Protein AF-A0A0F9DJX0-F1 (afdb_monomer_lite)

Structure (mmCIF, N/CA/C/O backbone):
data_AF-A0A0F9DJX0-F1
#
_entry.id   AF-A0A0F9DJX0-F1
#
loop_
_atom_site.group_PDB
_atom_site.id
_atom_site.type_symbol
_atom_site.label_atom_id
_atom_site.label_alt_id
_atom_site.label_comp_id
_atom_site.label_asym_id
_atom_site.label_entity_id
_atom_site.label_seq_id
_atom_site.pdbx_PDB_ins_code
_atom_site.Cartn_x
_atom_site.Cartn_y
_atom_site.Cartn_z
_atom_site.occupancy
_atom_site.B_iso_or_equiv
_atom_site.auth_seq_id
_atom_site.auth_comp_id
_atom_site.auth_asym_id
_atom_site.auth_atom_id
_atom_site.pdbx_PDB_model_num
ATOM 1 N N . MET A 1 1 ? -10.801 -17.148 6.271 1.00 60.88 1 MET A N 1
ATOM 2 C CA . MET A 1 1 ? -9.865 -16.050 5.947 1.00 60.88 1 MET A CA 1
ATOM 3 C C . MET A 1 1 ? -10.658 -14.764 6.097 1.00 60.88 1 MET A C 1
ATOM 5 O O . MET A 1 1 ? -11.791 -14.765 5.628 1.00 60.88 1 MET A O 1
ATOM 9 N N . LYS A 1 2 ? -10.155 -13.748 6.813 1.00 83.31 2 LYS A N 1
ATOM 10 C CA . LYS A 1 2 ? -10.867 -12.460 6.897 1.00 83.31 2 LYS A CA 1
ATOM 11 C C . LYS A 1 2 ? -10.971 -11.860 5.495 1.00 83.31 2 LYS A C 1
ATOM 13 O O . LYS A 1 2 ? -10.065 -12.055 4.686 1.00 83.31 2 LYS A O 1
ATOM 18 N N . GLU A 1 3 ? -12.080 -11.190 5.212 1.00 95.19 3 GLU A N 1
ATOM 19 C CA . GLU A 1 3 ? -12.279 -10.489 3.942 1.00 95.19 3 GLU A CA 1
ATOM 20 C C . GLU A 1 3 ? -11.174 -9.439 3.746 1.00 95.19 3 GLU A C 1
ATOM 22 O O . GLU A 1 3 ? -10.797 -8.754 4.701 1.00 95.19 3 GLU A O 1
ATOM 27 N N . ILE A 1 4 ? -10.648 -9.331 2.523 1.00 96.38 4 ILE A N 1
ATOM 28 C CA . ILE A 1 4 ? -9.621 -8.353 2.145 1.00 96.38 4 ILE A CA 1
ATOM 29 C C . ILE A 1 4 ? -10.261 -7.334 1.208 1.00 96.38 4 ILE A C 1
ATOM 31 O O . ILE A 1 4 ? -10.843 -7.712 0.191 1.00 96.38 4 ILE A O 1
ATOM 35 N N . ILE A 1 5 ? -10.133 -6.054 1.548 1.00 97.06 5 ILE A N 1
ATOM 36 C CA . ILE A 1 5 ? -10.697 -4.942 0.783 1.00 97.06 5 ILE A CA 1
ATOM 37 C C . ILE A 1 5 ? -9.583 -3.941 0.473 1.00 97.06 5 ILE A C 1
ATOM 39 O O . ILE A 1 5 ? -8.893 -3.461 1.373 1.00 97.06 5 ILE A O 1
ATOM 43 N N . PHE A 1 6 ? -9.408 -3.597 -0.800 1.00 95.94 6 PHE A N 1
ATOM 44 C CA . PHE A 1 6 ? -8.461 -2.567 -1.218 1.00 95.94 6 PHE A CA 1
ATOM 45 C C . PHE A 1 6 ? -9.114 -1.184 -1.160 1.00 95.94 6 PHE A C 1
ATOM 47 O O . PHE A 1 6 ? -10.033 -0.875 -1.922 1.00 95.94 6 PHE A O 1
ATOM 54 N N . ALA A 1 7 ? -8.624 -0.340 -0.260 1.00 94.31 7 ALA A N 1
ATOM 55 C CA . ALA A 1 7 ? -9.059 1.038 -0.127 1.00 94.31 7 ALA A CA 1
ATOM 56 C C . ALA A 1 7 ? -8.208 1.956 -1.014 1.00 94.31 7 ALA A C 1
ATOM 58 O O . ALA A 1 7 ? -6.977 1.895 -0.992 1.00 94.31 7 ALA A O 1
ATOM 59 N N . HIS A 1 8 ? -8.859 2.823 -1.784 1.00 91.88 8 HIS A N 1
ATOM 60 C CA . HIS A 1 8 ? -8.187 3.808 -2.631 1.00 91.88 8 HIS A CA 1
ATOM 61 C C . HIS A 1 8 ? -8.727 5.214 -2.375 1.00 91.88 8 HIS A C 1
ATOM 63 O O . HIS A 1 8 ? -9.879 5.403 -1.981 1.00 91.88 8 HIS A O 1
ATOM 69 N N . THR A 1 9 ? -7.873 6.211 -2.577 1.00 89.00 9 THR A N 1
ATOM 70 C CA . THR A 1 9 ? -8.216 7.620 -2.368 1.00 89.00 9 THR A CA 1
ATOM 71 C C . THR A 1 9 ? -9.331 8.061 -3.314 1.00 89.00 9 THR A C 1
ATOM 73 O O . THR A 1 9 ? -9.514 7.488 -4.393 1.00 89.00 9 THR A O 1
ATOM 76 N N . THR A 1 10 ? -10.077 9.097 -2.939 1.00 85.69 10 THR A N 1
ATOM 77 C CA . THR A 1 10 ? -11.059 9.723 -3.841 1.00 85.69 10 THR A CA 1
ATOM 78 C C . THR A 1 10 ? -10.373 10.441 -4.990 1.00 85.69 10 THR A C 1
ATOM 80 O O . THR A 1 10 ? -10.873 10.425 -6.111 1.00 85.69 10 THR A O 1
ATOM 83 N N . TYR A 1 11 ? -9.211 11.039 -4.723 1.00 83.94 11 TYR A N 1
ATOM 84 C CA . TYR A 1 11 ? -8.401 11.641 -5.768 1.00 83.94 11 TYR A CA 1
ATOM 85 C C . TYR A 1 11 ? -7.923 10.578 -6.765 1.00 83.94 11 TYR A C 1
ATOM 87 O O . TYR A 1 11 ? -7.215 9.634 -6.393 1.00 83.94 11 TYR A O 1
ATOM 95 N N . ASP A 1 12 ? -8.303 10.748 -8.030 1.00 75.75 12 ASP A N 1
ATOM 96 C CA . ASP A 1 12 ? -7.864 9.888 -9.120 1.00 75.75 12 ASP A CA 1
ATOM 97 C C . ASP A 1 12 ? -6.424 10.251 -9.488 1.00 75.75 12 ASP A C 1
ATOM 99 O O . ASP A 1 12 ? -6.145 11.150 -10.275 1.00 75.75 12 ASP A O 1
ATOM 103 N N . TYR A 1 13 ? -5.490 9.551 -8.850 1.00 74.19 13 TYR A N 1
ATOM 104 C CA . TYR A 1 13 ? -4.081 9.628 -9.198 1.00 74.19 13 TYR A CA 1
ATOM 105 C C . TYR A 1 13 ? -3.780 8.599 -10.294 1.00 74.19 13 TYR A C 1
ATOM 107 O O . TYR A 1 13 ? -3.850 7.388 -10.047 1.00 74.19 13 TYR A O 1
ATOM 115 N N . ASP A 1 14 ? -3.492 9.084 -11.504 1.00 76.19 14 ASP A N 1
ATOM 116 C CA . ASP A 1 14 ? -3.279 8.270 -12.711 1.00 76.19 14 ASP A CA 1
ATOM 117 C C . ASP A 1 14 ? -2.241 7.147 -12.552 1.00 76.19 14 ASP A C 1
ATOM 119 O O . ASP A 1 14 ? -2.535 6.035 -13.000 1.00 76.19 14 ASP A O 1
ATOM 123 N N . PRO A 1 15 ? -1.097 7.336 -11.854 1.00 76.38 15 PRO A N 1
ATOM 124 C CA . PRO A 1 15 ? -0.111 6.267 -11.669 1.00 76.38 15 PRO A CA 1
ATOM 125 C C . PRO A 1 15 ? -0.642 5.009 -10.959 1.00 76.38 15 PRO A C 1
ATOM 127 O O . PRO A 1 15 ? -0.038 3.947 -11.062 1.00 76.38 15 PRO A O 1
ATOM 130 N N . TYR A 1 16 ? -1.779 5.102 -10.259 1.00 85.25 16 TYR A N 1
ATOM 131 C CA . TYR A 1 16 ? -2.410 3.976 -9.556 1.00 85.25 16 TYR A CA 1
ATOM 132 C C . TYR A 1 16 ? -3.562 3.337 -10.331 1.00 85.25 16 TYR A C 1
ATOM 134 O O . TYR A 1 16 ? -4.160 2.377 -9.844 1.00 85.25 16 TYR A O 1
ATOM 142 N N . SER A 1 17 ? -3.909 3.851 -11.512 1.00 86.38 17 SER A N 1
ATOM 143 C CA . SER A 1 17 ? -4.990 3.295 -12.334 1.00 86.38 17 SER A CA 1
ATOM 144 C C . SER A 1 17 ? -4.725 1.832 -12.711 1.00 86.38 17 SER A C 1
ATOM 146 O O . SER A 1 17 ? -5.593 0.984 -12.493 1.00 86.38 17 SER A O 1
ATOM 148 N N . ASP A 1 18 ? -3.502 1.517 -13.143 1.00 85.12 18 ASP A N 1
ATOM 149 C CA . ASP A 1 18 ? -3.071 0.150 -13.452 1.00 85.12 18 ASP A CA 1
ATOM 150 C C . ASP A 1 18 ? -3.133 -0.760 -12.223 1.00 85.12 18 ASP A C 1
ATOM 152 O O . ASP A 1 18 ? -3.626 -1.884 -12.296 1.00 85.12 18 ASP A O 1
ATOM 156 N N . PHE A 1 19 ? -2.707 -0.261 -11.060 1.00 88.44 19 PHE A N 1
ATOM 157 C CA . PHE A 1 19 ? -2.804 -1.012 -9.811 1.00 88.44 19 PHE A CA 1
ATOM 158 C C . PHE A 1 19 ? -4.262 -1.317 -9.438 1.00 88.44 19 PHE A C 1
ATOM 160 O O . PHE A 1 19 ? -4.590 -2.460 -9.120 1.00 88.44 19 PHE A O 1
ATOM 167 N N . ARG A 1 20 ? -5.162 -0.330 -9.534 1.00 89.00 20 ARG A N 1
ATOM 168 C CA . ARG A 1 20 ? -6.602 -0.537 -9.294 1.00 89.00 20 ARG A CA 1
ATOM 169 C C . ARG A 1 20 ? -7.178 -1.574 -10.256 1.00 89.00 20 ARG A C 1
ATOM 171 O O . ARG A 1 20 ? -7.932 -2.448 -9.830 1.00 89.00 20 ARG A O 1
ATOM 178 N N . ARG A 1 21 ? -6.778 -1.526 -11.530 1.00 87.75 21 ARG A N 1
ATOM 179 C CA . ARG A 1 21 ? -7.198 -2.516 -12.525 1.00 87.75 21 ARG A CA 1
ATOM 180 C C . ARG A 1 21 ? -6.679 -3.915 -12.192 1.00 87.75 21 ARG A C 1
ATOM 182 O O . ARG A 1 21 ? -7.422 -4.878 -12.350 1.00 87.75 21 ARG A O 1
ATOM 189 N N . LEU A 1 22 ? -5.446 -4.045 -11.702 1.00 88.19 22 LEU A N 1
ATOM 190 C CA . LEU A 1 22 ? -4.898 -5.329 -11.248 1.00 88.19 22 LEU A CA 1
ATOM 191 C C . LEU A 1 22 ? -5.684 -5.906 -10.066 1.00 88.19 22 LEU A C 1
ATOM 193 O O . LEU A 1 22 ? -5.985 -7.096 -10.073 1.00 88.19 22 LEU A O 1
ATOM 197 N N . VAL A 1 23 ? -6.050 -5.077 -9.084 1.00 91.06 23 VAL A N 1
ATOM 198 C CA . VAL A 1 23 ? -6.884 -5.481 -7.937 1.00 91.06 23 VAL A CA 1
ATOM 199 C C . VAL A 1 23 ? -8.239 -6.020 -8.405 1.00 91.06 23 VAL A C 1
ATOM 201 O O . VAL A 1 23 ? -8.658 -7.092 -7.967 1.00 91.06 23 VAL A O 1
ATOM 204 N N . GLU A 1 24 ? -8.894 -5.311 -9.326 1.00 90.69 24 GLU A N 1
ATOM 205 C CA . GLU A 1 24 ? -10.175 -5.725 -9.907 1.00 90.69 24 GLU A CA 1
ATOM 206 C C . GLU A 1 24 ? -10.044 -7.046 -10.680 1.00 90.69 24 GLU A C 1
ATOM 208 O O . GLU A 1 24 ? -10.812 -7.979 -10.454 1.00 90.69 24 GLU A O 1
ATOM 213 N N . LEU A 1 25 ? -9.040 -7.156 -11.556 1.00 88.31 25 LEU A N 1
ATOM 214 C CA . LEU A 1 25 ? -8.778 -8.369 -12.336 1.00 88.31 25 LEU A CA 1
ATOM 215 C C . LEU A 1 25 ? -8.442 -9.574 -11.448 1.00 88.31 25 LEU A C 1
ATOM 217 O O . LEU A 1 25 ? -8.777 -10.703 -11.797 1.00 88.31 25 LEU A O 1
ATOM 221 N N . ALA A 1 26 ? -7.800 -9.342 -10.303 1.00 89.31 26 ALA A N 1
ATOM 222 C CA . ALA A 1 26 ? -7.514 -10.367 -9.305 1.00 89.31 26 ALA A CA 1
ATOM 223 C C . ALA A 1 26 ? -8.758 -10.799 -8.502 1.00 89.31 26 ALA A C 1
ATOM 225 O O . ALA A 1 26 ? -8.675 -11.750 -7.724 1.00 89.31 26 ALA A O 1
ATOM 226 N N . GLY A 1 27 ? -9.903 -10.130 -8.682 1.00 91.06 27 GLY A N 1
ATOM 227 C CA . GLY A 1 27 ? -11.165 -10.457 -8.020 1.00 91.06 27 GLY A CA 1
ATOM 228 C C . GLY A 1 27 ? -11.261 -9.972 -6.573 1.00 91.06 27 GLY A C 1
ATOM 229 O O . GLY A 1 27 ? -12.080 -10.493 -5.815 1.00 91.06 27 GLY A O 1
ATOM 230 N N . PHE A 1 28 ? -10.434 -9.007 -6.163 1.00 94.00 28 PHE A N 1
ATOM 231 C CA . PHE A 1 28 ? -10.526 -8.424 -4.826 1.00 94.00 28 PHE A CA 1
ATOM 232 C C . PHE A 1 28 ? -11.597 -7.335 -4.753 1.00 94.00 28 PHE A 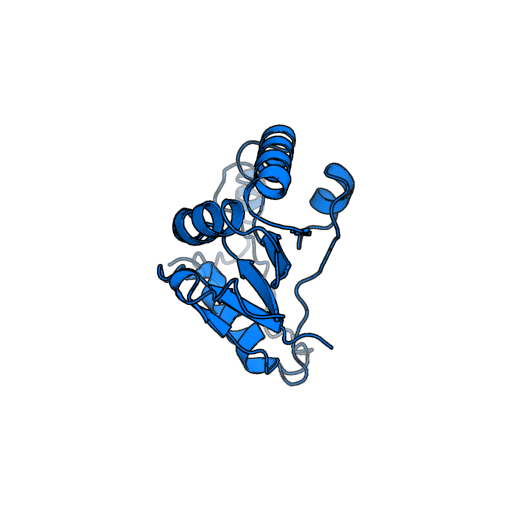C 1
ATOM 234 O O . PHE A 1 28 ? -11.776 -6.539 -5.676 1.00 94.00 28 PHE A O 1
ATOM 241 N N . ASN A 1 29 ? -12.259 -7.251 -3.598 1.00 95.94 29 ASN A N 1
ATOM 242 C CA . ASN A 1 29 ? -13.146 -6.137 -3.286 1.00 95.94 29 ASN A CA 1
ATOM 243 C C . ASN A 1 29 ? -12.339 -4.841 -3.149 1.00 95.94 29 ASN A C 1
ATOM 245 O O . ASN A 1 29 ? -11.204 -4.842 -2.662 1.00 95.94 29 ASN A O 1
ATOM 249 N N . SER A 1 30 ? -12.950 -3.721 -3.528 1.00 95.81 30 SER A N 1
ATOM 250 C CA . SER A 1 30 ? -12.381 -2.394 -3.314 1.00 95.81 30 SER A CA 1
ATOM 251 C C . SER A 1 30 ? -13.428 -1.412 -2.799 1.00 95.81 30 SER A C 1
ATOM 253 O O . SER A 1 30 ? -14.624 -1.578 -3.034 1.00 95.81 30 SER A O 1
ATOM 255 N N . CYS A 1 31 ? -12.974 -0.402 -2.064 1.00 94.88 31 CYS A N 1
ATOM 256 C CA . CYS A 1 31 ? -13.796 0.706 -1.584 1.00 94.88 31 CYS A CA 1
ATOM 257 C C . CYS A 1 31 ? -12.994 2.009 -1.637 1.00 94.88 31 CYS A C 1
ATOM 259 O O . CYS A 1 31 ? -11.769 1.984 -1.808 1.00 94.88 31 CYS A O 1
ATOM 261 N N . ARG A 1 32 ? -13.654 3.158 -1.471 1.00 92.75 32 ARG A N 1
ATOM 262 C CA . ARG A 1 32 ? -12.918 4.402 -1.237 1.00 92.75 32 ARG A CA 1
ATOM 263 C C . ARG A 1 32 ? -12.438 4.453 0.215 1.00 92.75 32 ARG A C 1
ATOM 265 O O . ARG A 1 32 ? -13.015 3.807 1.090 1.00 92.75 32 ARG A O 1
ATOM 272 N N . VAL A 1 33 ? -11.384 5.219 0.487 1.00 91.12 33 VAL A N 1
ATOM 273 C CA . VAL A 1 33 ? -10.844 5.402 1.848 1.00 91.12 33 VAL A CA 1
ATOM 274 C C . VAL A 1 33 ? -11.914 5.912 2.821 1.00 91.12 33 VAL A C 1
ATOM 276 O O . VAL A 1 33 ? -11.976 5.433 3.951 1.00 91.12 33 VAL A O 1
ATOM 279 N N . GLN A 1 34 ? -12.800 6.805 2.370 1.00 89.25 34 GLN A N 1
ATOM 280 C CA . GLN A 1 34 ? -13.900 7.312 3.191 1.00 89.25 34 GLN A CA 1
ATOM 281 C C . GLN A 1 34 ? -14.980 6.275 3.533 1.00 89.25 34 GLN A C 1
ATOM 283 O O . GLN A 1 34 ? -15.782 6.494 4.437 1.00 89.25 34 GLN A O 1
ATOM 288 N N . ASP A 1 35 ? -14.999 5.148 2.822 1.00 92.12 35 ASP A N 1
ATOM 289 C CA . ASP A 1 35 ? -15.972 4.074 3.021 1.00 92.12 35 ASP A CA 1
ATOM 290 C C . ASP A 1 35 ? -15.414 2.960 3.922 1.00 92.12 35 ASP A C 1
ATOM 292 O O . ASP A 1 35 ? -16.060 1.928 4.117 1.00 92.12 35 ASP A O 1
ATOM 296 N N . ILE A 1 36 ? -14.204 3.139 4.473 1.00 91.06 36 ILE A N 1
ATOM 297 C CA . ILE A 1 36 ? -13.622 2.202 5.434 1.00 91.06 36 ILE A CA 1
ATOM 298 C C . ILE A 1 36 ? -14.502 2.166 6.685 1.00 91.06 36 ILE A C 1
ATOM 300 O O . ILE A 1 36 ? -14.534 3.101 7.492 1.00 91.06 36 ILE A O 1
ATOM 304 N N . ASP A 1 37 ? -15.154 1.025 6.881 1.00 91.06 37 ASP A N 1
ATOM 305 C CA . ASP A 1 37 ? -15.878 0.703 8.100 1.00 91.06 37 ASP A CA 1
ATOM 306 C C . ASP A 1 37 ? -14.951 -0.045 9.061 1.00 91.06 37 ASP A C 1
ATOM 308 O O . ASP A 1 37 ? -14.685 -1.245 8.917 1.00 91.06 37 ASP A O 1
ATOM 312 N N . ILE A 1 38 ? -14.458 0.691 10.056 1.00 88.94 38 ILE A N 1
ATOM 313 C CA . ILE A 1 38 ? -13.522 0.186 11.062 1.00 88.94 38 ILE A CA 1
ATOM 314 C C . ILE A 1 38 ? -14.165 -0.756 12.091 1.00 88.94 38 ILE A C 1
ATOM 316 O O . ILE A 1 38 ? -13.446 -1.366 12.889 1.00 88.94 38 ILE A O 1
ATOM 320 N N . THR A 1 39 ? -15.497 -0.869 12.091 1.00 88.56 39 THR A N 1
ATOM 321 C CA . THR A 1 39 ? -16.253 -1.723 13.017 1.00 88.56 39 THR A CA 1
ATOM 322 C C . THR A 1 39 ? -16.404 -3.158 12.508 1.00 88.56 39 THR A C 1
ATOM 324 O O . THR A 1 39 ? -16.772 -4.049 13.276 1.00 88.56 39 THR A O 1
ATOM 327 N N . ARG A 1 40 ? -16.083 -3.404 11.233 1.00 92.19 40 ARG A N 1
ATOM 328 C CA . ARG A 1 40 ? -16.113 -4.733 10.611 1.00 92.19 40 ARG A CA 1
ATOM 329 C C . ARG A 1 40 ? -14.839 -5.523 10.891 1.00 92.19 40 ARG A C 1
ATOM 331 O O . ARG A 1 40 ? -13.749 -4.964 10.970 1.00 92.19 40 ARG A O 1
ATOM 338 N N . ASP A 1 41 ? -14.979 -6.845 10.967 1.00 93.88 41 ASP A N 1
ATOM 339 C CA . ASP A 1 41 ? -13.850 -7.771 11.093 1.00 93.88 41 ASP A CA 1
ATOM 340 C C . ASP A 1 41 ? -13.229 -8.108 9.724 1.00 93.88 41 ASP A C 1
ATOM 342 O O . ASP A 1 41 ? -13.385 -9.208 9.191 1.00 93.88 41 ASP A O 1
ATOM 346 N N . VAL A 1 42 ? -12.574 -7.118 9.114 1.00 95.69 42 VAL A N 1
ATOM 347 C CA . VAL A 1 42 ? -11.983 -7.207 7.766 1.00 95.69 42 VAL A CA 1
ATOM 348 C C . VAL A 1 42 ? -10.570 -6.621 7.735 1.00 95.69 42 VAL A C 1
ATOM 350 O O . VAL A 1 42 ? -10.173 -5.881 8.639 1.00 95.69 42 VAL A O 1
ATOM 353 N N . THR A 1 43 ? -9.809 -6.937 6.687 1.00 96.38 43 THR A N 1
ATOM 354 C CA . THR A 1 43 ? -8.494 -6.342 6.424 1.00 96.38 43 THR A CA 1
ATOM 355 C C . THR A 1 43 ? -8.595 -5.347 5.276 1.00 96.38 43 THR A C 1
ATOM 357 O O . THR A 1 43 ? -8.898 -5.727 4.146 1.00 96.38 43 THR A O 1
ATOM 360 N N . TYR A 1 44 ? -8.280 -4.087 5.550 1.00 95.81 44 TYR A N 1
ATOM 361 C CA . TYR A 1 44 ? -8.142 -3.055 4.532 1.00 95.81 44 TYR A CA 1
ATOM 362 C C . TYR A 1 44 ? -6.679 -2.909 4.117 1.00 95.81 44 TYR A C 1
ATOM 364 O O . TYR A 1 44 ? -5.801 -2.777 4.970 1.00 95.81 44 TYR A O 1
ATOM 372 N N . ILE A 1 45 ? -6.417 -2.887 2.812 1.00 95.88 45 ILE A N 1
ATOM 373 C CA . ILE A 1 45 ? -5.107 -2.546 2.243 1.00 95.88 45 ILE A CA 1
ATOM 374 C C . ILE A 1 45 ? -5.254 -1.213 1.519 1.00 95.88 45 ILE A C 1
ATOM 376 O O . ILE A 1 45 ? -6.074 -1.105 0.613 1.00 95.88 45 ILE A O 1
ATOM 380 N N . THR A 1 46 ? -4.479 -0.199 1.902 1.00 93.50 46 THR A N 1
ATOM 381 C CA . THR A 1 46 ? -4.569 1.147 1.316 1.00 93.50 46 THR A CA 1
ATOM 382 C C . THR A 1 46 ? -3.292 1.544 0.590 1.00 93.50 46 THR A C 1
ATOM 384 O O . THR A 1 46 ? -2.187 1.333 1.100 1.00 93.50 46 THR A O 1
ATOM 387 N N . THR A 1 47 ? -3.452 2.148 -0.593 1.00 91.62 47 THR A N 1
ATOM 388 C CA . THR A 1 47 ? -2.373 2.786 -1.360 1.00 91.62 47 THR A CA 1
ATOM 389 C C . THR A 1 47 ? -2.934 3.701 -2.474 1.00 91.62 47 THR A C 1
ATOM 391 O O . THR A 1 47 ? -3.913 3.322 -3.121 1.00 91.62 47 THR A O 1
ATOM 394 N N . PRO A 1 48 ? -2.372 4.903 -2.712 1.00 87.50 48 PRO A N 1
ATOM 395 C CA . PRO A 1 48 ? -1.403 5.583 -1.856 1.00 87.50 48 PRO A CA 1
ATOM 396 C C . PRO A 1 48 ? -2.052 5.974 -0.522 1.00 87.50 48 PRO A C 1
ATOM 398 O O . PRO A 1 48 ? -3.261 5.835 -0.334 1.00 87.50 48 PRO A O 1
ATOM 401 N N . MET A 1 49 ? -1.256 6.473 0.421 1.00 80.69 49 MET A N 1
ATOM 402 C CA . MET A 1 49 ? -1.812 7.089 1.621 1.00 80.69 49 MET A CA 1
ATOM 403 C C . MET A 1 49 ? -1.784 8.609 1.508 1.00 80.69 49 MET A C 1
ATOM 405 O O . MET A 1 49 ? -0.753 9.197 1.187 1.00 80.69 49 MET A O 1
ATOM 409 N N . ASN A 1 50 ? -2.919 9.242 1.791 1.00 78.75 50 ASN A N 1
ATOM 410 C CA . ASN A 1 50 ? -3.067 10.691 1.826 1.00 78.75 50 ASN A CA 1
ATOM 411 C C . ASN A 1 50 ? -3.805 11.131 3.109 1.00 78.75 50 ASN A C 1
ATOM 413 O O . ASN A 1 50 ? -4.056 10.333 4.014 1.00 78.75 50 ASN A O 1
ATOM 417 N N . GLY A 1 51 ? -4.144 12.419 3.198 1.00 78.19 51 GLY A N 1
ATOM 418 C CA . GLY A 1 51 ? -4.846 12.980 4.356 1.00 78.19 51 GLY A CA 1
ATOM 419 C C . GLY A 1 51 ? -6.279 12.467 4.566 1.00 78.19 51 GLY A C 1
ATOM 420 O O . GLY A 1 51 ? -6.800 12.639 5.666 1.00 78.19 51 GLY A O 1
ATOM 421 N N . GLU A 1 52 ? -6.905 11.822 3.573 1.00 82.56 52 GLU A N 1
ATOM 422 C CA . GLU A 1 52 ? -8.295 11.329 3.655 1.00 82.56 52 GLU A CA 1
ATOM 423 C C . GLU A 1 52 ? -8.454 10.213 4.687 1.00 82.56 52 GLU A C 1
ATOM 425 O O . GLU A 1 52 ? -9.528 10.037 5.252 1.00 82.56 52 GLU A O 1
ATOM 430 N N . LEU A 1 53 ? -7.378 9.482 4.983 1.00 77.50 53 LEU A N 1
ATOM 431 C CA . LEU A 1 53 ? -7.417 8.398 5.959 1.00 77.50 53 LEU A CA 1
ATOM 432 C C . LEU A 1 53 ? -7.495 8.929 7.405 1.00 77.50 53 LEU A C 1
ATOM 434 O O . LEU A 1 53 ? -7.948 8.228 8.306 1.00 77.50 53 LEU A O 1
ATOM 438 N N . ARG A 1 54 ? -7.088 10.181 7.651 1.00 79.50 54 ARG A N 1
ATOM 439 C CA . ARG A 1 54 ? -6.924 10.736 9.004 1.00 79.50 54 ARG A CA 1
ATOM 440 C C . ARG A 1 54 ? -8.207 10.712 9.859 1.00 79.50 54 ARG A C 1
ATOM 442 O O . ARG A 1 54 ? -8.111 10.242 10.992 1.00 79.50 54 ARG A O 1
ATOM 449 N N . PRO A 1 55 ? -9.399 11.112 9.364 1.00 77.69 55 PRO A N 1
ATOM 450 C CA . PRO A 1 55 ? -10.627 11.094 10.166 1.00 77.69 55 PRO A CA 1
ATOM 451 C C . PRO A 1 55 ? -11.045 9.690 10.630 1.00 77.69 55 PRO A C 1
ATOM 453 O O . PRO A 1 55 ? -11.435 9.516 11.785 1.00 77.69 55 PRO A O 1
ATOM 456 N N . HIS A 1 56 ? -10.909 8.672 9.768 1.00 73.06 56 HIS A N 1
ATOM 457 C CA . HIS A 1 56 ? -11.221 7.274 10.114 1.00 73.06 56 HIS A CA 1
ATOM 458 C C . HIS A 1 56 ? -10.345 6.776 11.258 1.00 73.06 56 HIS A C 1
ATOM 460 O O . HIS A 1 56 ? -10.781 6.015 12.121 1.00 73.06 56 HIS A O 1
ATOM 466 N N . LEU A 1 57 ? -9.098 7.228 11.276 1.00 72.75 57 LEU A N 1
ATOM 467 C CA . LEU A 1 57 ? -8.097 6.762 12.214 1.00 72.75 57 LEU A CA 1
ATOM 468 C C . LEU A 1 57 ? -8.149 7.500 13.550 1.00 72.75 57 LEU A C 1
ATOM 470 O O . LEU A 1 57 ? -7.975 6.870 14.593 1.00 72.75 57 LEU A O 1
ATOM 474 N N . ASP A 1 58 ? -8.485 8.791 13.541 1.00 79.88 58 ASP A N 1
ATOM 475 C CA . ASP A 1 58 ? -8.810 9.525 14.765 1.00 79.88 58 ASP A CA 1
ATOM 476 C C . ASP A 1 58 ? -10.052 8.917 15.443 1.00 79.88 58 ASP A C 1
ATOM 478 O O . ASP A 1 58 ? -10.049 8.705 16.657 1.00 79.88 58 ASP A O 1
ATOM 482 N N . HIS A 1 59 ? -11.069 8.514 14.667 1.00 78.19 59 HIS A N 1
ATOM 483 C CA . HIS A 1 59 ? -12.197 7.750 15.205 1.00 78.19 59 HIS A CA 1
ATOM 484 C C . HIS A 1 59 ? -11.755 6.380 15.744 1.00 78.19 59 HIS A C 1
ATOM 486 O O . HIS A 1 59 ? -12.133 6.001 16.854 1.00 78.19 59 HIS A O 1
ATOM 492 N N . ARG A 1 60 ? -10.888 5.660 15.023 1.00 76.62 60 ARG A N 1
ATOM 493 C CA . ARG A 1 60 ? -10.372 4.348 15.442 1.00 76.62 60 ARG A CA 1
ATOM 494 C C . ARG A 1 60 ? -9.640 4.384 16.783 1.00 76.62 60 ARG A C 1
ATOM 496 O O . ARG A 1 60 ? -9.794 3.446 17.560 1.00 76.62 60 ARG A O 1
ATOM 503 N N . LYS A 1 61 ? -8.899 5.455 17.090 1.00 75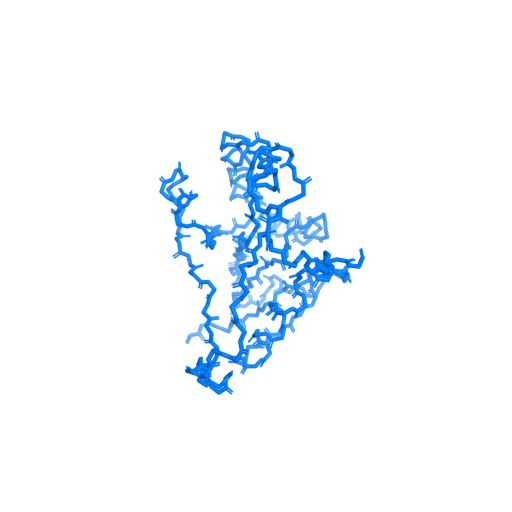.81 61 LYS A N 1
ATOM 504 C CA . LYS A 1 61 ? -8.246 5.654 18.402 1.00 75.81 61 LYS A CA 1
ATOM 505 C C . LYS A 1 61 ? -9.234 5.743 19.567 1.00 75.81 61 LYS A C 1
ATOM 507 O O . LYS A 1 61 ? -8.861 5.432 20.692 1.00 75.81 61 LYS A O 1
ATOM 512 N N . SER A 1 62 ? -10.469 6.175 19.308 1.00 78.56 62 SER A N 1
ATOM 513 C CA . SER A 1 62 ? -11.512 6.288 20.336 1.00 78.56 62 SER A CA 1
ATOM 514 C C . SER A 1 62 ? -12.215 4.963 20.651 1.00 78.56 62 SER A C 1
ATOM 516 O O . SER A 1 62 ? -12.937 4.876 21.643 1.00 78.56 62 SER A O 1
ATOM 518 N N . LEU A 1 63 ? -12.018 3.928 19.827 1.00 78.19 63 LEU A N 1
ATOM 519 C CA . LEU A 1 63 ? -12.657 2.632 20.022 1.00 78.19 63 LEU A CA 1
ATOM 520 C C . LEU A 1 63 ? -11.914 1.802 21.074 1.00 78.19 63 LEU A C 1
ATOM 522 O O . LEU A 1 63 ? -10.694 1.672 21.032 1.00 78.19 63 LEU A O 1
ATOM 526 N N . ALA A 1 64 ? -12.672 1.182 21.982 1.00 74.88 64 ALA A N 1
ATOM 527 C CA . ALA A 1 64 ? -12.127 0.277 22.997 1.00 74.88 64 ALA A CA 1
ATOM 528 C C . ALA A 1 64 ? -11.531 -1.009 22.392 1.00 74.88 64 ALA A C 1
ATOM 530 O O . ALA A 1 64 ? -10.608 -1.589 22.958 1.00 74.88 64 ALA A O 1
ATOM 531 N N . GLU A 1 65 ? -12.046 -1.444 21.239 1.00 82.06 65 GLU A N 1
ATOM 532 C CA . GLU A 1 65 ? -11.589 -2.636 20.530 1.00 82.06 65 GLU A CA 1
ATOM 533 C C . GLU A 1 65 ? -11.447 -2.348 19.032 1.00 82.06 65 GLU A C 1
ATOM 535 O O . GLU A 1 65 ? -12.344 -1.792 18.391 1.00 82.06 65 GLU A O 1
ATOM 540 N N . LYS A 1 66 ? -10.311 -2.757 18.461 1.00 82.50 66 LYS A N 1
ATOM 541 C CA . LYS A 1 66 ? -10.055 -2.696 17.021 1.00 82.50 66 LYS A CA 1
ATOM 542 C C . LYS A 1 66 ? -10.583 -3.970 16.365 1.00 82.50 66 LYS A C 1
ATOM 544 O O . LYS A 1 66 ? -10.049 -5.046 16.614 1.00 82.50 66 LYS A O 1
ATOM 549 N N . LYS A 1 67 ? -11.596 -3.842 15.506 1.00 87.94 67 LYS A N 1
ATOM 550 C CA . LYS A 1 67 ? -12.182 -4.990 14.792 1.00 87.94 67 LYS A CA 1
ATOM 551 C C . LYS A 1 67 ? -11.536 -5.249 13.432 1.00 87.94 67 LYS A C 1
ATOM 553 O O . LYS A 1 67 ? -11.328 -6.400 13.074 1.00 87.94 67 LYS A O 1
ATOM 558 N N . CYS A 1 68 ? -11.150 -4.201 12.711 1.00 92.06 68 CYS A N 1
ATOM 559 C CA . CYS A 1 68 ? -10.453 -4.328 11.430 1.00 92.06 68 CYS A CA 1
ATOM 560 C C . CYS A 1 68 ? -8.922 -4.305 11.573 1.00 92.06 68 CYS A C 1
ATOM 562 O O . CYS A 1 68 ? -8.394 -3.768 12.553 1.00 92.06 68 CYS A O 1
ATOM 564 N N . ASN A 1 69 ? -8.226 -4.819 10.553 1.00 93.56 69 ASN A N 1
ATOM 565 C CA . ASN A 1 69 ? -6.792 -4.611 10.317 1.00 93.56 69 ASN A CA 1
ATOM 566 C C . ASN A 1 69 ? -6.612 -3.608 9.169 1.00 93.56 69 ASN A C 1
ATOM 568 O O . ASN A 1 69 ? -7.299 -3.722 8.155 1.00 93.56 69 ASN A O 1
ATOM 572 N N . ILE A 1 70 ? -5.703 -2.646 9.297 1.00 93.38 70 ILE A N 1
ATOM 573 C CA . ILE A 1 70 ? -5.399 -1.672 8.242 1.00 93.38 70 ILE A CA 1
ATOM 574 C C . ILE A 1 70 ? -3.918 -1.763 7.899 1.00 93.38 70 ILE A C 1
ATOM 576 O O . ILE A 1 70 ? -3.055 -1.595 8.761 1.00 93.38 70 ILE A O 1
ATOM 580 N N . ILE A 1 71 ? -3.641 -1.992 6.621 1.00 96.00 71 ILE A N 1
ATOM 581 C CA . ILE A 1 71 ? -2.303 -2.176 6.073 1.00 96.00 71 ILE A CA 1
ATOM 582 C C . ILE A 1 71 ? -2.028 -1.056 5.079 1.00 96.00 71 ILE A C 1
ATOM 584 O O . ILE A 1 71 ? -2.757 -0.895 4.098 1.00 96.00 71 ILE A O 1
ATOM 588 N N . PHE A 1 72 ? -0.955 -0.302 5.298 1.00 94.94 72 PHE A N 1
ATOM 589 C CA . PHE A 1 72 ? -0.434 0.600 4.277 1.00 94.94 72 PHE A CA 1
ATOM 590 C C . PHE A 1 72 ? 0.568 -0.148 3.397 1.00 94.94 72 PHE A C 1
ATOM 592 O O . PHE A 1 72 ? 1.608 -0.593 3.881 1.00 94.94 72 PHE A O 1
ATOM 599 N N . TRP A 1 73 ? 0.277 -0.265 2.101 1.00 95.75 73 TRP A N 1
ATOM 600 C CA . TRP A 1 73 ? 1.204 -0.861 1.141 1.00 95.75 73 TRP A CA 1
ATOM 601 C C . TRP A 1 73 ? 1.871 0.232 0.307 1.00 95.75 73 TRP A C 1
ATOM 603 O O . TRP A 1 73 ? 1.293 0.773 -0.635 1.00 95.75 73 TRP A O 1
ATOM 613 N N . ASN A 1 74 ? 3.104 0.580 0.664 1.00 94.19 74 ASN A N 1
ATOM 614 C CA . ASN A 1 74 ? 3.867 1.594 -0.046 1.00 94.19 74 ASN A CA 1
ATOM 615 C C . ASN A 1 74 ? 4.370 1.048 -1.391 1.00 94.19 74 ASN A C 1
ATOM 617 O O . ASN A 1 74 ? 5.295 0.226 -1.428 1.00 94.19 74 ASN A O 1
ATOM 621 N N . LEU A 1 75 ? 3.773 1.544 -2.477 1.00 92.06 75 LEU A N 1
ATOM 622 C CA . LEU A 1 75 ? 4.179 1.241 -3.852 1.00 92.06 75 LEU A CA 1
ATOM 623 C C . LEU A 1 75 ? 5.175 2.268 -4.412 1.00 92.06 75 LEU A C 1
ATOM 625 O O . LEU A 1 75 ? 5.799 2.023 -5.440 1.00 92.06 75 LEU A O 1
ATOM 629 N N . GLU A 1 76 ? 5.343 3.404 -3.731 1.00 86.06 76 GLU A N 1
ATOM 630 C CA . GLU A 1 76 ? 6.183 4.502 -4.200 1.00 86.06 76 GLU A CA 1
ATOM 631 C C . GLU A 1 76 ? 7.646 4.359 -3.816 1.00 86.06 76 GLU A C 1
ATOM 633 O O . GLU A 1 76 ? 8.016 3.821 -2.766 1.00 86.06 76 GLU A O 1
ATOM 638 N N . ARG A 1 77 ? 8.487 5.013 -4.614 1.00 81.56 77 ARG A N 1
ATOM 639 C CA . ARG A 1 77 ? 9.824 5.369 -4.161 1.00 81.56 77 ARG A CA 1
ATOM 640 C C . ARG A 1 77 ? 9.731 6.454 -3.089 1.00 81.56 77 ARG A C 1
ATOM 642 O O . ARG A 1 77 ? 9.037 7.453 -3.246 1.00 81.56 77 ARG A O 1
ATOM 649 N N . ILE A 1 78 ? 10.518 6.301 -2.032 1.00 83.06 78 ILE A N 1
ATOM 650 C CA . ILE A 1 78 ? 10.552 7.273 -0.940 1.00 83.06 78 ILE A CA 1
ATOM 651 C C . ILE A 1 78 ? 11.124 8.626 -1.391 1.00 83.06 78 ILE A C 1
ATOM 653 O O . ILE A 1 78 ? 12.198 8.705 -1.998 1.00 83.06 78 ILE A O 1
ATOM 657 N N . GLY A 1 79 ? 10.413 9.704 -1.058 1.00 78.19 79 GLY A N 1
ATOM 658 C CA . GLY A 1 79 ? 10.946 11.066 -1.059 1.00 78.19 79 GLY A CA 1
ATOM 659 C C . GLY A 1 79 ? 11.675 11.365 0.256 1.00 78.19 79 GLY A C 1
ATOM 660 O O . GLY A 1 79 ? 11.409 10.730 1.270 1.00 78.19 79 GLY A O 1
ATOM 661 N N . GLY A 1 80 ? 12.618 12.310 0.258 1.00 81.38 80 GLY A N 1
ATOM 662 C CA . GLY A 1 80 ? 13.244 12.798 1.502 1.00 81.38 80 GLY A CA 1
ATOM 663 C C . GLY A 1 80 ? 14.279 11.873 2.164 1.00 81.38 80 GLY A C 1
ATOM 664 O O . GLY A 1 80 ? 14.888 12.261 3.157 1.00 81.38 80 GLY A O 1
ATOM 665 N N . GLY A 1 81 ? 14.540 10.691 1.600 1.00 89.56 81 GLY A N 1
ATOM 666 C CA . GLY A 1 81 ? 15.573 9.767 2.080 1.00 89.56 81 GLY A CA 1
ATOM 667 C C . GLY A 1 81 ? 15.090 8.775 3.143 1.00 89.56 81 GLY A C 1
ATOM 668 O O . GL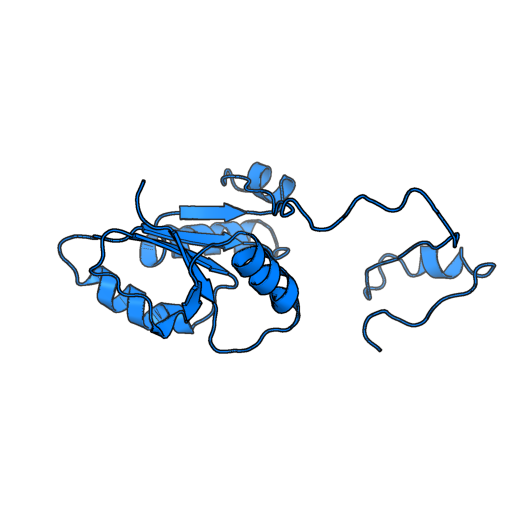Y A 1 81 ? 13.955 8.823 3.612 1.00 89.56 81 GLY A O 1
ATOM 669 N N . ILE A 1 82 ? 15.966 7.830 3.497 1.00 93.06 82 ILE A N 1
ATOM 670 C CA . ILE A 1 82 ? 15.593 6.638 4.273 1.00 93.06 82 ILE A CA 1
ATOM 671 C C . ILE A 1 82 ? 15.142 6.948 5.703 1.00 93.06 82 ILE A C 1
ATOM 673 O O . ILE A 1 82 ? 14.165 6.369 6.170 1.00 93.06 82 ILE A O 1
ATOM 677 N N . GLU A 1 83 ? 15.801 7.888 6.384 1.00 93.81 83 GLU A N 1
ATOM 678 C CA . GLU A 1 83 ? 15.456 8.228 7.770 1.00 93.81 83 GLU A CA 1
ATOM 679 C C . GLU A 1 83 ? 14.094 8.919 7.857 1.00 93.81 83 GLU A C 1
ATOM 681 O O . GLU A 1 83 ? 13.265 8.545 8.682 1.00 93.81 83 GLU A O 1
ATOM 686 N N . SER A 1 84 ? 13.802 9.838 6.929 1.00 92.44 84 SER A N 1
ATOM 687 C CA . SER A 1 84 ? 12.485 10.481 6.840 1.00 92.44 84 SER A CA 1
ATOM 688 C C . SER A 1 84 ? 11.369 9.457 6.615 1.00 92.44 84 SER A C 1
ATOM 690 O O . SER A 1 84 ? 10.296 9.541 7.222 1.00 92.44 84 SER A O 1
ATOM 692 N N . PHE A 1 85 ? 11.633 8.440 5.792 1.00 93.19 85 PHE A N 1
ATOM 693 C CA . PHE A 1 85 ? 10.681 7.359 5.584 1.00 93.19 85 PHE A CA 1
ATOM 694 C C . PHE A 1 85 ? 10.502 6.475 6.825 1.00 93.19 85 PHE A C 1
ATOM 696 O O . PHE A 1 85 ? 9.370 6.112 7.144 1.00 93.19 85 PHE A O 1
ATOM 703 N N . ARG A 1 86 ? 11.573 6.157 7.564 1.00 94.12 86 ARG A N 1
ATOM 704 C CA . ARG A 1 86 ? 11.471 5.411 8.832 1.00 94.12 86 ARG A CA 1
ATOM 705 C C . ARG A 1 86 ? 10.663 6.174 9.877 1.00 94.12 86 ARG A C 1
ATOM 707 O O . ARG A 1 86 ? 9.795 5.577 10.510 1.00 94.12 86 ARG A O 1
ATOM 714 N N . ASP A 1 87 ? 10.902 7.475 10.022 1.00 92.62 87 ASP A N 1
ATOM 715 C CA . ASP A 1 87 ? 10.127 8.331 10.925 1.00 92.62 87 ASP A CA 1
ATOM 716 C C . ASP A 1 87 ? 8.651 8.362 10.527 1.00 92.62 87 ASP A C 1
ATOM 718 O O . ASP A 1 87 ? 7.775 8.211 11.381 1.00 92.62 87 ASP A O 1
ATOM 722 N N . THR A 1 88 ? 8.374 8.466 9.224 1.00 90.25 88 THR A N 1
ATOM 723 C CA . THR A 1 88 ? 7.012 8.356 8.692 1.00 90.25 88 THR A CA 1
ATOM 724 C C . THR A 1 88 ? 6.407 7.007 9.077 1.00 90.25 88 THR A C 1
ATOM 726 O O . THR A 1 88 ? 5.366 6.970 9.722 1.00 90.25 88 THR A O 1
ATOM 729 N N . CYS A 1 89 ? 7.081 5.891 8.793 1.00 92.19 89 CYS A N 1
ATOM 730 C CA . CYS A 1 89 ? 6.601 4.554 9.143 1.00 92.19 89 CYS A CA 1
ATOM 731 C C . CYS A 1 89 ? 6.325 4.386 10.642 1.00 92.19 89 CYS A C 1
ATOM 733 O O . CYS A 1 89 ? 5.324 3.766 11.003 1.00 92.19 89 CYS A O 1
ATOM 735 N N . ARG A 1 90 ? 7.176 4.945 11.513 1.00 92.94 90 ARG A N 1
ATOM 736 C CA . ARG A 1 90 ? 6.965 4.944 12.967 1.00 92.94 90 ARG A CA 1
ATOM 737 C C . ARG A 1 90 ? 5.667 5.663 13.323 1.00 92.94 90 ARG A C 1
ATOM 739 O O . ARG A 1 90 ? 4.791 5.054 13.929 1.00 92.94 90 ARG A O 1
ATOM 746 N N . VAL A 1 91 ? 5.511 6.911 12.875 1.00 88.56 91 VAL A N 1
ATOM 747 C CA . VAL A 1 91 ? 4.301 7.711 13.131 1.00 88.56 91 VAL A CA 1
ATOM 748 C C . VAL A 1 91 ? 3.057 6.989 12.614 1.00 88.56 91 VAL A C 1
ATOM 750 O O . VAL A 1 91 ? 2.035 6.962 13.297 1.00 88.56 91 VAL A O 1
ATOM 753 N N . LEU A 1 92 ? 3.142 6.370 11.438 1.00 88.12 92 LEU A N 1
ATOM 754 C CA . LEU A 1 92 ? 2.042 5.621 10.843 1.00 88.12 92 LEU A CA 1
ATOM 755 C C . LEU A 1 92 ? 1.665 4.375 11.639 1.00 88.12 92 LEU A C 1
ATOM 757 O O . LEU A 1 92 ? 0.485 4.196 11.928 1.00 88.12 92 LEU A O 1
ATOM 761 N N . LYS A 1 93 ? 2.628 3.548 12.050 1.00 89.50 93 LYS A N 1
ATOM 762 C CA . LYS A 1 93 ? 2.342 2.364 12.876 1.00 89.50 93 LYS A CA 1
ATOM 763 C C . LYS A 1 93 ? 1.799 2.724 14.257 1.00 89.50 93 LYS A C 1
ATOM 765 O O . LYS A 1 93 ? 0.922 2.044 14.775 1.00 89.50 93 LYS A O 1
ATOM 770 N N . GLU A 1 94 ? 2.303 3.797 14.858 1.00 85.94 94 GLU A N 1
ATOM 771 C CA . GLU A 1 94 ? 1.860 4.236 16.186 1.00 85.94 94 GLU A CA 1
ATOM 772 C C . GLU A 1 94 ? 0.432 4.788 16.174 1.00 85.94 94 GLU A C 1
ATOM 774 O O . GLU A 1 94 ? -0.291 4.664 17.162 1.00 85.94 94 GLU A O 1
ATOM 779 N N . ASN A 1 95 ? 0.017 5.416 15.071 1.00 78.94 95 ASN A N 1
ATOM 780 C CA . ASN A 1 95 ? -1.196 6.229 15.063 1.00 78.94 95 ASN A CA 1
ATOM 781 C C . ASN A 1 95 ? -2.289 5.743 14.120 1.00 78.94 95 ASN A C 1
ATOM 783 O O . ASN A 1 95 ? -3.451 6.077 14.346 1.00 78.94 95 ASN A O 1
ATOM 787 N N . TYR A 1 96 ? -1.932 5.038 13.051 1.00 79.31 96 TYR A N 1
ATOM 788 C CA . TYR A 1 96 ? -2.753 5.037 11.849 1.00 79.31 96 TYR A CA 1
ATOM 789 C C . TYR A 1 96 ? -2.990 3.641 11.268 1.00 79.31 96 TYR A C 1
ATOM 791 O O . TYR A 1 96 ? -4.128 3.281 10.978 1.00 79.31 96 TYR A O 1
ATOM 799 N N . VAL A 1 97 ? -1.957 2.821 11.134 1.00 90.50 97 VAL A N 1
ATOM 800 C CA . VAL A 1 97 ? -2.058 1.500 10.501 1.00 90.50 97 VAL A CA 1
ATOM 801 C C . VAL A 1 97 ? -1.469 0.431 11.404 1.00 90.50 97 VAL A C 1
ATOM 803 O O . VAL A 1 97 ? -0.609 0.718 12.230 1.00 90.50 97 VAL A O 1
ATOM 806 N N . ASP A 1 98 ? -1.934 -0.801 11.261 1.00 92.94 98 ASP A N 1
ATOM 807 C CA . ASP A 1 98 ? -1.418 -1.930 12.037 1.00 92.94 98 ASP A CA 1
ATOM 808 C C . ASP A 1 98 ? -0.161 -2.505 11.375 1.00 92.94 98 ASP A C 1
ATOM 810 O O . ASP A 1 98 ? 0.777 -2.932 12.049 1.00 92.94 98 ASP A O 1
ATOM 814 N N . GLU A 1 99 ? -0.101 -2.439 10.042 1.00 96.00 99 GLU A N 1
ATOM 815 C CA . GLU A 1 99 ? 1.034 -2.906 9.259 1.00 96.00 99 GLU A CA 1
ATOM 816 C C . GLU A 1 99 ? 1.434 -1.918 8.166 1.00 96.00 99 GLU A C 1
ATOM 818 O O . GLU A 1 99 ? 0.629 -1.146 7.640 1.00 96.00 99 GLU A O 1
ATOM 823 N N . ILE A 1 100 ? 2.717 -1.977 7.811 1.00 96.12 100 ILE A N 1
ATOM 824 C CA . ILE A 1 100 ? 3.272 -1.272 6.659 1.00 96.12 100 ILE A CA 1
ATOM 825 C C . ILE A 1 100 ? 4.047 -2.284 5.841 1.00 96.12 100 ILE A C 1
ATOM 827 O O . ILE A 1 100 ? 4.981 -2.898 6.362 1.00 96.12 100 ILE A O 1
ATOM 831 N N . TRP A 1 101 ? 3.671 -2.429 4.580 1.00 97.50 101 TRP A N 1
ATOM 832 C CA . TRP A 1 101 ? 4.352 -3.251 3.590 1.00 97.50 101 TRP A CA 1
ATOM 833 C C . TRP A 1 101 ? 4.992 -2.360 2.533 1.00 97.50 101 TRP A C 1
ATOM 835 O O . TRP A 1 101 ? 4.548 -1.234 2.298 1.00 97.50 101 TRP A O 1
ATOM 845 N N . VAL A 1 102 ? 6.019 -2.872 1.864 1.00 96.31 102 VAL A N 1
ATOM 846 C CA . VAL A 1 102 ? 6.692 -2.167 0.769 1.00 96.31 102 VAL A CA 1
ATOM 847 C C . VAL A 1 102 ? 6.802 -3.064 -0.459 1.00 96.31 102 VAL A C 1
ATOM 849 O O . VAL A 1 102 ? 7.063 -4.261 -0.338 1.00 96.31 102 VAL A O 1
ATOM 852 N N . ALA A 1 103 ? 6.624 -2.481 -1.645 1.00 93.75 103 ALA A N 1
ATOM 853 C CA . ALA A 1 103 ? 6.845 -3.162 -2.925 1.00 93.75 103 ALA A CA 1
ATOM 854 C C . ALA A 1 103 ? 8.290 -3.038 -3.446 1.00 93.75 103 ALA A C 1
ATOM 856 O O . ALA A 1 103 ? 8.606 -3.557 -4.514 1.00 93.75 103 ALA A O 1
ATOM 857 N N . ASP A 1 104 ? 9.175 -2.379 -2.693 1.00 92.25 104 ASP A N 1
ATOM 858 C CA . ASP A 1 104 ? 10.601 -2.252 -2.991 1.00 92.25 104 ASP A CA 1
ATOM 859 C C . ASP A 1 104 ? 11.418 -3.110 -2.010 1.00 92.25 104 ASP A C 1
ATOM 861 O O . ASP A 1 104 ? 11.337 -2.946 -0.788 1.00 92.25 104 ASP A O 1
ATOM 865 N N . LYS A 1 105 ? 12.204 -4.049 -2.549 1.00 90.50 105 LYS A N 1
ATOM 866 C CA . LYS A 1 105 ? 13.005 -4.985 -1.750 1.00 90.50 105 LYS A CA 1
ATOM 867 C C . LYS A 1 105 ? 14.143 -4.289 -0.999 1.00 90.50 105 LYS A C 1
ATOM 869 O O . LYS A 1 105 ? 14.404 -4.623 0.152 1.00 90.50 105 LYS A O 1
ATOM 874 N N . TRP A 1 106 ? 14.798 -3.313 -1.621 1.00 91.38 106 TRP A N 1
ATOM 875 C CA . TRP A 1 106 ? 15.865 -2.555 -0.971 1.00 91.38 106 TRP A CA 1
ATOM 876 C C . TRP A 1 106 ? 15.308 -1.751 0.206 1.00 91.38 106 TRP A C 1
ATOM 878 O O . TRP A 1 106 ? 15.889 -1.730 1.289 1.00 91.38 106 TRP A O 1
ATOM 888 N N . LEU A 1 107 ? 14.130 -1.151 0.031 1.00 92.50 107 LEU A N 1
ATOM 889 C CA . LEU A 1 107 ? 13.450 -0.432 1.102 1.00 92.50 107 LEU A CA 1
ATOM 890 C C . LEU A 1 107 ? 13.049 -1.357 2.258 1.00 92.50 107 LEU A C 1
ATOM 892 O O . LEU A 1 107 ? 13.186 -0.981 3.422 1.00 92.50 107 LEU A O 1
ATOM 896 N N . SER A 1 108 ? 12.591 -2.572 1.944 1.00 94.88 108 SER A N 1
ATOM 897 C CA . SER A 1 108 ? 12.294 -3.609 2.940 1.00 94.88 108 SER A CA 1
ATOM 898 C C . SER A 1 108 ? 13.518 -3.918 3.799 1.00 94.88 108 SER A C 1
ATOM 900 O O . SER A 1 108 ? 13.426 -3.849 5.025 1.00 94.88 108 SER A O 1
ATOM 902 N N . GLU A 1 109 ? 14.667 -4.171 3.169 1.00 94.50 109 GLU A N 1
ATOM 903 C CA . GLU A 1 109 ? 15.931 -4.466 3.852 1.00 94.50 109 GLU A CA 1
ATOM 904 C C . GLU A 1 109 ? 16.394 -3.287 4.718 1.00 94.50 109 GLU A C 1
ATOM 906 O O . GLU A 1 109 ? 16.759 -3.465 5.880 1.00 94.50 109 GLU A O 1
ATOM 911 N N . MET A 1 110 ? 16.315 -2.064 4.190 1.00 92.75 110 MET A N 1
ATOM 912 C CA . MET A 1 110 ? 16.757 -0.863 4.899 1.00 92.75 110 MET A CA 1
ATOM 913 C C . MET A 1 110 ? 15.855 -0.488 6.081 1.00 92.75 110 MET A C 1
ATOM 915 O O . MET A 1 110 ? 16.332 0.110 7.047 1.00 92.75 110 MET A O 1
ATOM 919 N N . CYS A 1 111 ? 14.559 -0.792 6.034 1.00 93.62 111 CYS A N 1
ATOM 920 C CA . CYS A 1 111 ? 13.602 -0.413 7.079 1.00 93.62 111 CYS A CA 1
ATOM 921 C C . CYS A 1 111 ? 13.145 -1.578 7.963 1.00 93.62 111 CYS A C 1
ATOM 923 O O . CYS A 1 111 ? 12.408 -1.338 8.920 1.00 93.62 111 CYS A O 1
ATOM 925 N N . GLY A 1 112 ? 13.541 -2.815 7.655 1.00 95.12 112 GLY A N 1
ATOM 926 C CA . GLY A 1 112 ? 13.033 -4.011 8.332 1.00 95.12 112 GLY A CA 1
ATOM 927 C C . GLY A 1 112 ? 11.522 -4.196 8.150 1.00 95.12 112 GLY A C 1
ATOM 928 O O . GLY A 1 112 ? 10.836 -4.631 9.074 1.00 95.12 112 GLY A O 1
ATOM 929 N N . LEU A 1 113 ? 10.982 -3.803 6.993 1.00 96.69 113 LEU A N 1
ATOM 930 C CA . LEU A 1 113 ? 9.551 -3.899 6.680 1.00 96.69 113 LEU A CA 1
ATOM 931 C C . LEU A 1 113 ? 9.264 -5.131 5.812 1.00 96.69 113 LEU A C 1
ATOM 933 O O . LEU A 1 113 ? 10.120 -5.503 5.012 1.00 96.69 113 LEU A O 1
ATOM 937 N N . PRO A 1 114 ? 8.069 -5.742 5.895 1.00 97.44 114 PRO A N 1
ATOM 938 C CA . PRO A 1 114 ? 7.667 -6.802 4.977 1.00 97.44 114 PRO A CA 1
ATOM 939 C C . PRO A 1 114 ? 7.732 -6.362 3.508 1.00 97.44 114 PRO A C 1
ATOM 941 O O . PRO A 1 114 ? 7.121 -5.363 3.117 1.00 97.44 114 PRO A O 1
ATOM 944 N N . PHE A 1 115 ? 8.458 -7.132 2.695 1.00 96.25 115 PHE A N 1
ATOM 945 C CA . PHE A 1 115 ? 8.454 -7.001 1.242 1.00 96.25 115 PHE A CA 1
ATOM 946 C C . PHE A 1 115 ? 7.271 -7.772 0.658 1.00 96.25 115 PHE A C 1
ATOM 948 O O . PHE A 1 115 ? 7.203 -8.996 0.782 1.00 96.25 115 PHE A O 1
ATOM 955 N N . VAL A 1 116 ? 6.365 -7.057 -0.003 1.00 94.69 116 VAL A N 1
ATOM 956 C CA . VAL A 1 116 ? 5.225 -7.640 -0.715 1.00 94.69 116 VAL A CA 1
ATOM 957 C C . VAL A 1 116 ? 5.301 -7.168 -2.165 1.00 94.69 116 VAL A C 1
ATOM 959 O O . VAL A 1 116 ? 5.022 -5.996 -2.430 1.00 94.69 116 VAL A O 1
ATOM 962 N N . PRO A 1 117 ? 5.731 -8.030 -3.106 1.00 90.12 117 PRO A N 1
ATOM 963 C CA . PRO A 1 117 ? 5.846 -7.646 -4.505 1.00 90.12 117 PRO A CA 1
ATOM 964 C C . PRO A 1 117 ? 4.461 -7.441 -5.121 1.00 90.12 117 PRO A C 1
ATOM 966 O O . PRO A 1 117 ? 3.522 -8.183 -4.826 1.00 90.12 117 PRO A O 1
ATOM 969 N N . ILE A 1 118 ? 4.344 -6.468 -6.026 1.00 85.56 118 ILE A N 1
ATOM 970 C CA . ILE A 1 118 ? 3.168 -6.378 -6.894 1.00 85.56 118 ILE A CA 1
ATOM 971 C C . ILE A 1 118 ? 3.256 -7.539 -7.888 1.00 85.56 118 ILE A C 1
ATOM 973 O O . ILE A 1 118 ? 4.191 -7.621 -8.686 1.00 85.56 118 ILE A O 1
ATOM 977 N N . GLY A 1 119 ? 2.310 -8.468 -7.787 1.00 77.12 119 GLY A N 1
ATOM 978 C CA . GLY A 1 119 ? 2.202 -9.606 -8.692 1.00 77.12 119 GLY A CA 1
ATOM 979 C C . GLY A 1 119 ? 1.459 -9.270 -9.986 1.00 77.12 119 GLY A C 1
ATOM 980 O O . GLY A 1 119 ? 0.854 -8.210 -10.129 1.00 77.12 119 GLY A O 1
ATOM 981 N N . GLY A 1 120 ? 1.479 -10.219 -10.920 1.00 69.31 120 GLY A N 1
ATOM 982 C CA . GLY A 1 120 ? 0.572 -10.237 -12.066 1.00 69.31 120 GLY A CA 1
ATOM 983 C C . GLY A 1 120 ? -0.670 -11.086 -11.785 1.00 69.31 120 GLY A C 1
ATOM 984 O O . GLY A 1 120 ? -0.672 -11.933 -10.893 1.00 69.31 120 GLY A O 1
ATOM 985 N N . VAL A 1 121 ? -1.717 -10.885 -12.581 1.00 72.44 121 VAL A N 1
ATOM 986 C CA . VAL A 1 121 ? -2.916 -11.731 -12.591 1.00 72.44 121 VAL A CA 1
ATOM 987 C C . VAL A 1 121 ? -2.798 -12.777 -13.698 1.00 72.44 121 VAL A C 1
ATOM 989 O O . VAL A 1 121 ? -2.363 -12.474 -14.814 1.00 72.44 121 VAL A O 1
ATOM 992 N N . ALA A 1 122 ? -3.196 -14.017 -13.399 1.00 67.25 122 ALA A N 1
ATOM 993 C CA . ALA A 1 122 ? -3.301 -15.067 -14.405 1.00 67.25 122 ALA A CA 1
ATOM 994 C C . ALA A 1 122 ? -4.283 -14.628 -15.506 1.00 67.25 122 ALA A C 1
ATOM 996 O O . ALA A 1 122 ? -5.432 -14.308 -15.222 1.00 67.25 122 ALA A O 1
ATOM 997 N N . GLY A 1 123 ? -3.826 -14.594 -16.759 1.00 66.81 123 GLY A N 1
ATOM 998 C CA . GLY A 1 123 ? -4.636 -14.125 -17.889 1.00 66.81 123 GLY A CA 1
ATOM 999 C C . GLY A 1 123 ? -4.236 -12.763 -18.462 1.00 66.81 123 GLY A C 1
ATOM 1000 O O . GLY A 1 123 ? -4.761 -12.395 -19.506 1.00 66.81 123 GLY A O 1
ATOM 1001 N N . LEU A 1 124 ? -3.243 -12.064 -17.893 1.00 66.88 124 LEU A N 1
ATOM 1002 C CA . LEU A 1 124 ? -2.627 -10.870 -18.512 1.00 66.88 124 LEU A CA 1
ATOM 1003 C C . LEU A 1 124 ? -1.807 -11.166 -19.790 1.00 66.88 124 LEU A C 1
ATOM 1005 O O . LEU A 1 124 ? -1.124 -10.290 -20.313 1.00 66.88 124 LEU A O 1
ATOM 1009 N N . GLY A 1 125 ? -1.896 -12.390 -20.315 1.00 65.25 125 GLY A N 1
ATOM 1010 C CA . GLY A 1 125 ? -1.148 -12.856 -21.477 1.00 65.25 125 GLY A CA 1
ATOM 1011 C C . GLY A 1 125 ? 0.241 -13.388 -21.128 1.00 65.25 125 GLY A C 1
ATOM 1012 O O . GLY A 1 125 ? 0.693 -13.344 -19.984 1.00 65.25 125 GLY A O 1
ATOM 1013 N N . ALA A 1 126 ? 0.909 -13.944 -22.135 1.00 64.06 126 ALA A N 1
ATOM 1014 C CA . ALA A 1 126 ? 2.320 -14.289 -22.049 1.00 64.06 126 ALA A CA 1
ATOM 1015 C C . ALA A 1 126 ? 3.163 -13.069 -22.431 1.00 64.06 126 ALA A C 1
ATOM 1017 O O . ALA A 1 126 ? 2.751 -12.255 -23.260 1.00 64.06 126 ALA A O 1
ATOM 1018 N N . VAL A 1 127 ? 4.367 -12.966 -21.865 1.00 66.62 127 VAL A N 1
ATOM 1019 C CA . VAL A 1 127 ? 5.372 -12.027 -22.373 1.00 66.62 127 VAL A CA 1
ATOM 1020 C C . VAL A 1 127 ? 5.574 -12.328 -23.856 1.00 66.62 127 VAL A C 1
ATOM 1022 O O . VAL A 1 127 ? 5.847 -13.473 -24.219 1.00 66.62 127 VAL A O 1
ATOM 1025 N N . SER A 1 128 ? 5.415 -11.315 -24.711 1.00 64.88 128 SER A N 1
ATOM 1026 C CA . SER A 1 128 ? 5.693 -11.476 -26.137 1.00 64.88 128 SER A CA 1
ATOM 1027 C C . SER A 1 128 ? 7.145 -11.912 -26.315 1.00 64.88 128 SER A C 1
ATOM 1029 O O . SER A 1 128 ? 8.063 -11.212 -25.891 1.00 64.88 128 SER A O 1
ATOM 1031 N N . LEU A 1 129 ? 7.348 -13.067 -26.949 1.00 73.81 129 LEU A N 1
ATOM 1032 C CA . LEU A 1 129 ? 8.674 -13.514 -27.381 1.00 73.81 129 LEU A CA 1
ATOM 1033 C C . LEU A 1 129 ? 9.097 -12.824 -28.685 1.00 73.81 129 LEU A C 1
ATOM 1035 O O . LEU A 1 129 ? 10.280 -12.800 -29.019 1.00 73.81 129 LEU A O 1
ATOM 1039 N N . GLU A 1 130 ? 8.144 -12.233 -29.410 1.00 74.62 130 GLU A N 1
ATOM 1040 C CA . GLU A 1 130 ? 8.438 -11.395 -30.562 1.00 74.62 130 GLU A CA 1
ATOM 1041 C C . GLU A 1 130 ? 8.925 -10.023 -30.099 1.00 74.62 130 GLU A C 1
ATOM 1043 O O . GLU A 1 130 ? 8.158 -9.170 -29.641 1.00 74.62 130 GLU A O 1
ATOM 1048 N N . LYS A 1 131 ? 10.231 -9.809 -30.264 1.00 61.75 131 LYS A N 1
ATOM 1049 C CA . LYS A 1 131 ? 10.868 -8.501 -30.166 1.00 61.75 131 LYS A CA 1
ATOM 1050 C C . LYS A 1 131 ? 10.819 -7.831 -31.541 1.00 61.75 131 LYS A C 1
ATOM 1052 O O . LYS A 1 131 ? 11.760 -7.922 -32.319 1.00 61.75 131 LYS A O 1
ATOM 1057 N N . SER A 1 132 ? 9.711 -7.162 -31.857 1.00 68.19 132 SER A N 1
ATOM 1058 C CA . SER A 1 132 ? 9.549 -6.458 -33.144 1.00 68.19 132 SER A CA 1
ATOM 1059 C C . SER A 1 132 ? 10.344 -5.149 -33.238 1.00 68.19 132 SER A C 1
ATOM 1061 O O . SER A 1 132 ? 10.428 -4.554 -34.312 1.00 68.19 132 SER A O 1
ATOM 1063 N N . LYS A 1 133 ? 10.916 -4.679 -32.120 1.00 65.00 133 LYS A N 1
ATOM 1064 C CA . LYS A 1 133 ? 11.709 -3.449 -32.034 1.00 65.00 133 LYS A CA 1
ATOM 1065 C C . LYS A 1 133 ? 12.876 -3.612 -31.065 1.00 65.00 133 LYS A C 1
ATOM 1067 O O . LYS A 1 133 ? 12.697 -4.087 -29.942 1.00 65.00 133 LYS A O 1
ATOM 1072 N N . ASP A 1 134 ? 14.041 -3.110 -31.453 1.00 65.75 134 ASP A N 1
ATOM 1073 C CA . ASP A 1 134 ? 15.133 -2.819 -30.529 1.00 65.75 134 ASP A CA 1
ATOM 1074 C C . ASP A 1 134 ? 14.878 -1.464 -29.867 1.00 65.75 134 ASP A C 1
ATOM 1076 O O . ASP A 1 134 ? 15.349 -0.429 -30.328 1.00 65.75 134 ASP A O 1
ATOM 1080 N N . PHE A 1 135 ? 14.072 -1.457 -28.803 1.00 64.12 135 PHE A N 1
ATOM 1081 C CA . PHE A 1 135 ? 13.876 -0.262 -27.986 1.00 64.12 135 PHE A CA 1
ATOM 1082 C C . PHE A 1 135 ? 14.596 -0.407 -26.646 1.00 64.12 135 PHE A C 1
ATOM 1084 O O . PHE A 1 135 ? 14.612 -1.478 -26.037 1.00 64.12 135 PHE A O 1
ATOM 1091 N N . ILE A 1 136 ? 15.165 0.700 -26.177 1.00 63.16 136 ILE A N 1
ATOM 1092 C CA . ILE A 1 136 ? 15.633 0.857 -24.804 1.00 63.16 136 ILE A CA 1
ATOM 1093 C C . ILE A 1 136 ? 14.742 1.928 -24.189 1.00 63.16 136 ILE A C 1
ATOM 1095 O O . ILE A 1 136 ? 14.750 3.076 -24.626 1.00 63.16 136 ILE A O 1
ATOM 1099 N N . HIS A 1 137 ? 13.939 1.551 -23.197 1.00 63.78 137 HIS A N 1
ATOM 1100 C CA . HIS A 1 137 ? 13.169 2.522 -22.433 1.00 63.78 137 HIS A CA 1
ATOM 1101 C C . HIS A 1 137 ? 14.045 3.072 -21.310 1.00 63.78 137 HIS A C 1
ATOM 1103 O O . HIS A 1 137 ? 14.423 2.353 -20.384 1.00 63.78 137 HIS A O 1
ATOM 1109 N N . ILE A 1 138 ? 14.362 4.360 -21.396 1.00 62.94 138 ILE A N 1
ATOM 1110 C CA . ILE A 1 138 ? 15.095 5.082 -20.361 1.00 62.94 138 ILE A CA 1
ATOM 1111 C C . ILE A 1 138 ? 14.071 5.891 -19.572 1.00 62.94 138 ILE A 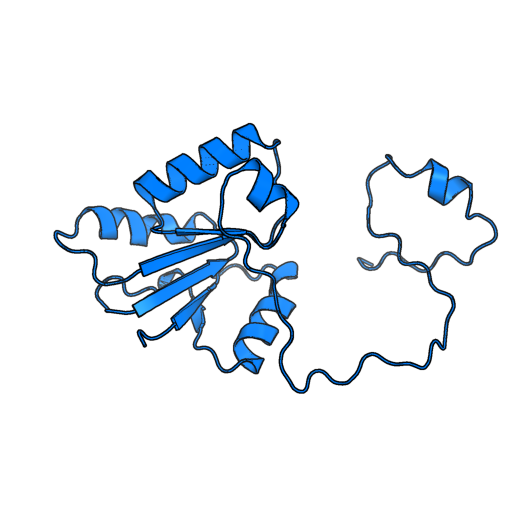C 1
ATOM 1113 O O . ILE A 1 138 ? 13.793 7.047 -19.880 1.00 62.94 138 ILE A O 1
ATOM 1117 N N . SER A 1 139 ? 13.478 5.282 -18.547 1.00 52.28 139 SER A N 1
ATOM 1118 C CA . SER A 1 139 ? 12.694 6.038 -17.568 1.00 52.28 139 SER A CA 1
ATOM 1119 C C . SER A 1 139 ? 13.679 6.906 -16.786 1.00 52.28 139 SER A C 1
ATOM 1121 O O . SER A 1 139 ? 14.603 6.343 -16.209 1.00 52.28 139 SER A O 1
ATOM 1123 N N . TYR A 1 140 ? 13.547 8.236 -16.817 1.00 56.50 140 TYR A N 1
ATOM 1124 C CA . TYR A 1 140 ? 13.891 9.219 -15.765 1.00 56.50 140 TYR A CA 1
ATOM 1125 C C . TYR A 1 140 ? 14.207 10.598 -16.372 1.00 56.50 140 TYR A C 1
ATOM 1127 O O . TYR A 1 140 ? 15.063 10.729 -17.237 1.00 56.50 140 TYR A O 1
ATOM 1135 N N . VAL A 1 141 ? 13.560 11.639 -15.836 1.00 49.44 141 VAL A N 1
ATOM 1136 C CA . VAL A 1 141 ? 13.616 13.038 -16.318 1.00 49.44 141 VAL A CA 1
ATOM 1137 C C . VAL A 1 141 ? 14.693 13.879 -15.598 1.00 49.44 141 VAL A C 1
ATOM 1139 O O . VAL A 1 141 ? 14.777 15.086 -15.782 1.00 49.44 141 VAL A O 1
ATOM 1142 N N . TYR A 1 142 ? 15.525 13.275 -14.741 1.00 50.62 142 TYR A N 1
ATOM 1143 C CA . TYR A 1 142 ? 16.475 14.017 -13.898 1.00 50.62 142 TYR A CA 1
ATOM 1144 C C . TYR A 1 142 ? 17.929 13.814 -14.337 1.00 50.62 142 TYR A C 1
ATOM 1146 O O . TYR A 1 142 ? 18.367 12.680 -14.537 1.00 50.62 142 TYR A O 1
ATOM 1154 N N . GLY A 1 143 ? 18.686 14.920 -14.405 1.00 53.66 143 GLY A N 1
ATOM 1155 C CA . GLY A 1 143 ? 19.981 15.091 -15.095 1.00 53.66 143 GLY A CA 1
ATOM 1156 C C . GLY A 1 143 ? 21.143 14.150 -14.744 1.00 53.66 143 GLY A C 1
ATOM 1157 O O . GLY A 1 143 ? 22.199 14.212 -15.361 1.00 53.66 143 GLY A O 1
ATOM 1158 N N . ARG A 1 144 ? 20.962 13.192 -13.827 1.00 56.50 144 ARG A N 1
ATOM 1159 C CA . ARG A 1 144 ? 21.962 12.158 -13.497 1.00 56.50 144 ARG A CA 1
ATOM 1160 C C . ARG A 1 144 ? 22.328 11.235 -14.667 1.00 56.50 144 ARG A C 1
ATOM 1162 O O . ARG A 1 144 ? 23.271 10.461 -14.538 1.00 56.50 144 ARG A O 1
ATOM 1169 N N . ARG A 1 145 ? 21.581 11.274 -15.774 1.00 60.66 145 ARG A N 1
ATOM 1170 C CA . ARG A 1 145 ? 21.808 10.448 -16.970 1.00 60.66 145 ARG A CA 1
ATOM 1171 C C . ARG A 1 145 ? 21.874 11.253 -18.271 1.00 60.66 145 ARG A C 1
ATOM 1173 O O . ARG A 1 145 ? 21.806 10.65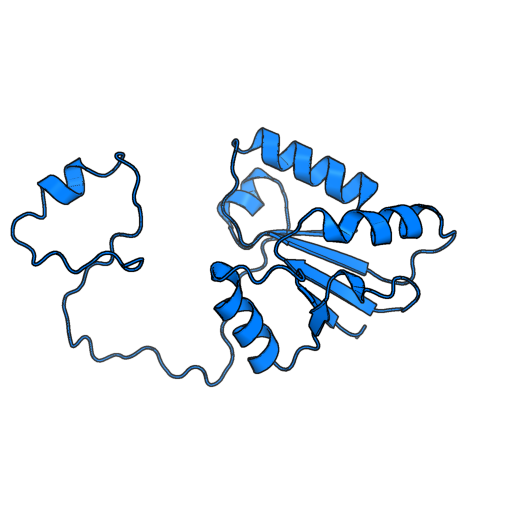3 -19.338 1.00 60.66 145 ARG A O 1
ATOM 1180 N N . GLU A 1 146 ? 22.079 12.573 -18.201 1.00 64.44 146 GLU A N 1
ATOM 1181 C CA . GLU A 1 146 ? 22.373 13.392 -19.394 1.00 64.44 146 GLU A CA 1
ATOM 1182 C C . GLU A 1 146 ? 23.547 12.822 -20.198 1.00 64.44 146 GLU A C 1
ATOM 1184 O O . GLU A 1 146 ? 23.479 12.779 -21.421 1.00 64.44 146 GLU A O 1
ATOM 1189 N N . GLY A 1 147 ? 24.567 12.285 -19.517 1.00 68.88 147 GLY A N 1
ATOM 1190 C CA . GLY A 1 147 ? 25.684 11.597 -20.169 1.00 68.88 147 GLY A CA 1
ATOM 1191 C C . GLY A 1 147 ? 25.249 10.395 -21.015 1.00 68.88 147 GLY A C 1
ATOM 1192 O O . GLY A 1 147 ? 25.691 10.256 -22.144 1.00 68.88 147 GLY A O 1
ATOM 1193 N N . ILE A 1 148 ? 24.300 9.583 -20.534 1.00 69.44 148 ILE A N 1
ATOM 1194 C CA . ILE A 1 148 ? 23.781 8.439 -21.302 1.00 69.44 148 ILE A CA 1
ATOM 1195 C C . ILE A 1 148 ? 23.020 8.932 -22.537 1.00 69.44 148 ILE A C 1
ATOM 1197 O O . ILE A 1 148 ? 23.201 8.394 -23.621 1.00 69.44 148 ILE A O 1
ATOM 1201 N N . MET A 1 149 ? 22.206 9.982 -22.402 1.00 70.25 149 MET A N 1
ATOM 1202 C CA . MET A 1 149 ? 21.507 10.573 -23.553 1.00 70.25 149 MET A CA 1
ATOM 1203 C C . MET A 1 149 ? 22.486 11.165 -24.577 1.00 70.25 149 MET A C 1
ATOM 1205 O O . MET A 1 149 ? 22.275 11.040 -25.780 1.00 70.25 149 MET A O 1
ATOM 1209 N N . HIS A 1 150 ? 23.575 11.772 -24.106 1.00 71.38 150 HIS A N 1
ATOM 1210 C CA . HIS A 1 150 ? 24.657 12.286 -24.940 1.00 71.38 150 HIS A CA 1
ATOM 1211 C C . HIS A 1 150 ? 25.438 11.178 -25.660 1.00 71.38 150 HIS A C 1
ATOM 1213 O O . HIS A 1 150 ? 25.956 11.416 -26.747 1.00 71.38 150 HIS A O 1
ATOM 1219 N N . ASP A 1 151 ? 25.505 9.975 -25.099 1.00 73.62 151 ASP A N 1
ATOM 1220 C CA . ASP A 1 151 ? 26.220 8.848 -25.703 1.00 73.62 151 ASP A CA 1
ATOM 1221 C C . ASP A 1 151 ? 25.328 8.016 -26.647 1.00 73.62 151 ASP A C 1
ATOM 1223 O O . ASP A 1 151 ? 25.831 7.237 -27.452 1.00 73.62 151 ASP A O 1
ATOM 1227 N N . LEU A 1 152 ? 24.005 8.217 -26.616 1.00 74.19 152 LEU A N 1
ATOM 1228 C CA . LEU A 1 152 ? 23.016 7.502 -27.438 1.00 74.19 152 LEU A CA 1
ATOM 1229 C C . LEU A 1 152 ? 22.573 8.268 -28.699 1.00 74.19 152 LEU A C 1
ATOM 1231 O O . LEU A 1 152 ? 21.480 8.034 -29.212 1.00 74.19 152 LEU A O 1
ATOM 1235 N N . ARG A 1 153 ? 23.399 9.178 -29.231 1.00 71.44 153 ARG A N 1
ATOM 1236 C CA . ARG A 1 153 ? 23.017 10.048 -30.372 1.00 71.44 153 ARG A CA 1
ATOM 1237 C C . ARG A 1 153 ? 22.703 9.297 -31.662 1.00 71.44 153 ARG A C 1
ATOM 1239 O O . ARG A 1 153 ? 21.985 9.824 -32.503 1.00 71.44 153 ARG A O 1
ATOM 1246 N N . ASP A 1 154 ? 23.231 8.086 -31.799 1.00 81.62 154 ASP A N 1
ATOM 1247 C CA . ASP A 1 154 ? 23.034 7.243 -32.979 1.00 81.62 154 ASP A CA 1
ATOM 1248 C C . ASP A 1 154 ? 21.699 6.473 -32.945 1.00 81.62 154 ASP A C 1
ATOM 1250 O O . ASP A 1 154 ? 21.385 5.724 -33.870 1.00 81.62 154 ASP A O 1
ATOM 1254 N N . TYR A 1 155 ? 20.894 6.649 -31.892 1.00 72.00 155 TYR A N 1
ATOM 1255 C CA . TYR A 1 155 ? 19.591 6.007 -31.740 1.00 72.00 155 TYR A CA 1
ATOM 1256 C C . TYR A 1 155 ? 18.449 6.971 -32.065 1.00 72.00 155 TYR A C 1
ATOM 1258 O O . TYR A 1 155 ? 18.478 8.154 -31.728 1.00 72.00 155 TYR A O 1
ATOM 1266 N N . ALA A 1 156 ? 17.380 6.439 -32.662 1.00 73.69 156 ALA A N 1
ATOM 1267 C CA . ALA A 1 156 ? 16.123 7.165 -32.779 1.00 73.69 156 ALA A CA 1
ATOM 1268 C C . ALA A 1 156 ? 15.494 7.322 -31.384 1.00 73.69 156 ALA A C 1
ATOM 1270 O O . ALA A 1 156 ? 15.033 6.350 -30.783 1.00 73.69 156 ALA A O 1
ATOM 1271 N N . ILE A 1 157 ? 15.483 8.551 -30.866 1.00 70.38 157 ILE A N 1
ATOM 1272 C CA . ILE A 1 157 ? 14.869 8.870 -29.577 1.00 70.38 157 ILE A CA 1
ATOM 1273 C C . ILE A 1 157 ? 13.358 8.993 -29.791 1.00 70.38 157 ILE A C 1
ATOM 1275 O O . ILE A 1 157 ? 12.884 9.905 -30.466 1.00 70.38 157 ILE A O 1
ATOM 1279 N N . GLY A 1 158 ? 12.601 8.044 -29.239 1.00 66.12 158 GLY A N 1
ATOM 1280 C CA . GLY A 1 158 ? 11.143 8.123 -29.199 1.00 66.12 158 GLY A CA 1
ATOM 1281 C C . GLY A 1 158 ? 10.667 9.238 -28.269 1.00 66.12 158 GLY A C 1
ATOM 1282 O O . GLY A 1 158 ? 11.393 9.659 -27.368 1.00 66.12 158 GLY A O 1
ATOM 1283 N N . ASN A 1 159 ? 9.432 9.703 -28.468 1.00 59.16 159 ASN A N 1
ATOM 1284 C CA . ASN A 1 159 ? 8.830 10.676 -27.563 1.00 59.16 159 ASN A CA 1
ATOM 1285 C C . ASN A 1 159 ? 8.827 10.147 -26.125 1.00 59.16 159 ASN A C 1
ATOM 1287 O O . ASN A 1 159 ? 8.659 8.951 -25.871 1.00 59.16 159 ASN A O 1
ATOM 1291 N N . ASN A 1 160 ? 8.990 11.080 -25.195 1.00 54.94 160 ASN A N 1
ATOM 1292 C CA . ASN A 1 160 ? 8.708 10.886 -23.787 1.00 54.94 160 ASN A CA 1
ATOM 1293 C C . ASN A 1 160 ? 7.361 10.151 -23.601 1.00 54.94 160 ASN A C 1
ATOM 1295 O O . ASN A 1 160 ? 6.351 10.546 -24.177 1.00 54.94 160 ASN A O 1
ATOM 1299 N N . SER A 1 161 ? 7.333 9.118 -22.755 1.00 49.06 161 SER A N 1
ATOM 1300 C CA . SER A 1 161 ? 6.107 8.390 -22.383 1.00 49.06 161 SER A CA 1
ATOM 1301 C C . SER A 1 161 ? 5.029 9.255 -21.705 1.00 49.06 161 SER A C 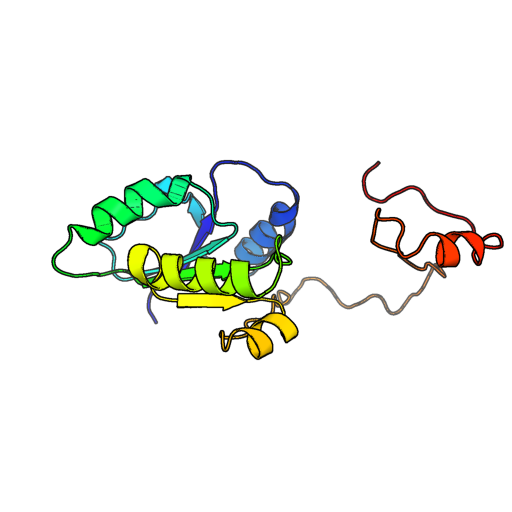1
ATOM 1303 O O . SER A 1 161 ? 3.909 8.787 -21.548 1.00 49.06 161 SER A O 1
ATOM 1305 N N . TRP A 1 162 ? 5.351 10.489 -21.306 1.00 43.59 162 TRP A N 1
ATOM 1306 C CA . TRP A 1 162 ? 4.440 11.441 -20.659 1.00 43.59 162 TRP A CA 1
ATOM 1307 C C . TRP A 1 162 ? 3.811 12.479 -21.608 1.00 43.59 162 TRP A C 1
ATOM 1309 O O . TRP A 1 162 ? 3.077 13.338 -21.125 1.00 43.59 162 TRP A O 1
ATOM 1319 N N . GLY A 1 163 ? 4.047 12.386 -22.924 1.00 42.12 163 GLY A N 1
ATOM 1320 C CA . GLY A 1 163 ? 3.600 13.400 -23.891 1.00 42.12 163 GLY A CA 1
ATOM 1321 C C . GLY A 1 163 ? 4.582 14.553 -24.037 1.00 42.12 163 GLY A C 1
ATOM 1322 O O . GLY A 1 163 ? 5.146 15.005 -23.014 1.00 42.12 163 GLY A O 1
#

Sequence (163 aa):
MKEIIFAHTTYDYDPYSDFRRLVELAGFNSCRVQDIDITRDVTYITTPMNGELRPHLDHRKSLAEKKCNIIFWNLERIGGGIESFRDTCRVLKENYVDEIWVADKWLSEMCGLPFVPIGGVAGLGAVSLEKSKDFIHISYVYGRREGIMHDLRDYAIGNNSWG

Foldseek 3Di:
DAAEEEEEAPDPDPVCPVVVVQCVLQVHHYDYLLPDDQVAQHEYEYPPDDPSNVVVQVVVVVDPDGRYAYEYEAADDDDPDLVVVLVVVVCCCVGGGVFYEYQDPVSCVSNVHHHDHDDGDPPPDDDDPDPVDPDDDDDDDDPPCVVVVVVCPVDDDDDDPVD

Secondary structure (DSSP, 8-state):
--EEEEEE-SS--GGGHHHHHHHHHTT-EEEEGGG--TTSSEEEEE-S--GGGHHHHHHHHT-SS--SEEEEEE-SPPSS-HHHHHHHHHHHHHHT-SEEEES-HHHHHHHTPPB---PPPTTS-PPP----S--------SGGGHHHHHH-TTS-----TT-

pLDDT: mean 81.83, std 13.16, range [42.12, 97.5]

Radius of gyration: 19.56 Å; chains: 1; bounding box: 42×31×56 Å

Organism: NCBI:txid412755